Protein AF-A0A8H7KNG5-F1 (afdb_monomer)

Solvent-accessible surface area (backbone atoms only — not comparable to full-atom values): 8230 Å² total; per-residue (Å²): 131,86,75,80,88,63,60,98,85,65,83,85,68,59,72,67,56,39,49,49,54,36,50,53,29,27,40,54,51,18,65,68,43,52,54,32,53,66,98,83,35,47,68,46,82,46,68,43,90,85,79,65,50,76,49,77,46,53,54,34,38,62,57,47,71,71,51,91,76,84,48,66,44,28,53,52,44,41,51,52,12,43,51,34,38,76,76,70,64,55,58,21,38,56,54,31,34,52,54,18,50,54,50,56,55,48,52,56,43,42,73,72,70,47,57,68,70,59,52,53,52,51,51,53,56,50,49,55,53,51,51,55,50,48,63,74,66,60,78,88,85,128

Mean predicted aligned error: 5.21 Å

Structure (mmCIF, N/CA/C/O backbone):
data_AF-A0A8H7KNG5-F1
#
_entry.id   AF-A0A8H7KNG5-F1
#
loop_
_atom_site.group_PDB
_atom_site.id
_atom_site.type_symbol
_atom_site.label_atom_id
_atom_site.label_alt_id
_atom_site.label_comp_id
_atom_site.label_asym_id
_atom_site.label_entity_id
_atom_site.label_seq_id
_atom_site.pdbx_PDB_ins_code
_atom_site.Cartn_x
_atom_site.Cartn_y
_atom_site.Cartn_z
_atom_site.occupancy
_atom_site.B_iso_or_equiv
_atom_site.auth_seq_id
_atom_site.auth_comp_id
_atom_site.auth_asym_id
_atom_site.auth_atom_id
_atom_site.pdbx_PDB_model_num
ATOM 1 N N . MET A 1 1 ? -31.077 -2.441 28.934 1.00 43.12 1 MET A N 1
ATOM 2 C CA . MET A 1 1 ? -29.706 -2.355 29.478 1.00 43.12 1 MET A CA 1
ATOM 3 C C . MET A 1 1 ? -28.814 -3.187 28.579 1.00 43.12 1 MET A C 1
ATOM 5 O O . MET A 1 1 ? -29.030 -4.389 28.505 1.00 43.12 1 MET A O 1
ATOM 9 N N . SER A 1 2 ? -27.896 -2.572 27.835 1.00 51.16 2 SER A N 1
ATOM 10 C CA . SER A 1 2 ? -26.871 -3.325 27.108 1.00 51.16 2 SER A CA 1
ATOM 11 C C . SER A 1 2 ? -25.948 -3.975 28.139 1.00 51.16 2 SER A C 1
ATOM 13 O O . SER A 1 2 ? -25.254 -3.264 28.863 1.00 51.16 2 SER A O 1
ATOM 15 N N . MET A 1 3 ? -25.983 -5.306 28.257 1.00 60.25 3 MET A N 1
ATOM 16 C CA . MET A 1 3 ? -24.936 -6.030 28.981 1.00 60.25 3 MET A CA 1
ATOM 17 C C . MET A 1 3 ? -23.599 -5.697 28.330 1.00 60.25 3 MET A C 1
ATOM 19 O O . MET A 1 3 ? -23.492 -5.710 27.103 1.00 60.25 3 MET A O 1
ATOM 23 N N . ASN A 1 4 ? -22.598 -5.388 29.149 1.00 71.38 4 ASN A N 1
ATOM 24 C CA . ASN A 1 4 ? -21.246 -5.227 28.650 1.00 71.38 4 ASN A CA 1
ATOM 25 C C . ASN A 1 4 ? -20.717 -6.629 28.313 1.00 71.38 4 ASN A C 1
ATOM 27 O O . ASN A 1 4 ? -20.428 -7.414 29.211 1.00 71.38 4 ASN A O 1
ATOM 31 N N . VAL A 1 5 ? -20.721 -6.975 27.022 1.00 86.31 5 VAL A N 1
ATOM 32 C CA . VAL A 1 5 ? -20.289 -8.294 26.521 1.00 86.31 5 VAL A CA 1
ATOM 33 C C . VAL A 1 5 ? -18.760 -8.397 26.500 1.00 86.31 5 VAL A C 1
ATOM 35 O O . VAL A 1 5 ? -18.214 -9.497 26.536 1.00 86.31 5 VAL A O 1
ATOM 38 N N . PHE A 1 6 ? -18.067 -7.259 26.465 1.00 87.75 6 PHE A N 1
ATOM 39 C CA . PHE A 1 6 ? -16.617 -7.193 26.337 1.00 87.75 6 PHE A CA 1
ATOM 40 C C . PHE A 1 6 ? -15.919 -6.885 27.668 1.00 87.75 6 PHE A C 1
ATOM 42 O O . PHE A 1 6 ? -16.524 -6.353 28.600 1.00 87.75 6 PHE A O 1
ATOM 49 N N . GLY A 1 7 ? -14.628 -7.224 27.746 1.00 90.62 7 GLY A N 1
ATOM 50 C CA . GLY A 1 7 ? -13.772 -6.877 28.882 1.00 90.62 7 GLY A CA 1
ATOM 51 C C . GLY A 1 7 ? -13.558 -5.364 29.017 1.00 90.62 7 GLY A C 1
ATOM 52 O O . GLY A 1 7 ? -13.754 -4.616 28.064 1.00 90.62 7 GLY A O 1
ATOM 53 N N . ASN A 1 8 ? -13.124 -4.912 30.197 1.00 83.25 8 ASN A N 1
ATOM 54 C CA . ASN A 1 8 ? -13.069 -3.486 30.559 1.00 83.25 8 ASN A CA 1
ATOM 55 C C . ASN A 1 8 ? -12.162 -2.607 29.672 1.00 83.25 8 ASN A C 1
ATOM 57 O O . ASN A 1 8 ? -12.346 -1.396 29.655 1.00 83.25 8 ASN A O 1
ATOM 61 N N . GLU A 1 9 ? -11.214 -3.193 28.937 1.00 88.94 9 GLU A N 1
ATOM 62 C CA . GLU A 1 9 ? -10.285 -2.479 28.040 1.00 88.94 9 GLU A CA 1
ATOM 63 C C . GLU A 1 9 ? -10.539 -2.776 26.553 1.00 88.94 9 GLU A C 1
ATOM 65 O O . GLU A 1 9 ? -9.762 -2.381 25.685 1.00 88.94 9 GLU A O 1
ATOM 70 N N . ALA A 1 10 ? -11.613 -3.499 26.234 1.00 88.31 10 ALA A N 1
ATOM 71 C CA . ALA A 1 10 ? -11.930 -3.839 24.858 1.00 88.31 10 ALA A CA 1
ATOM 72 C C . ALA A 1 10 ? -12.508 -2.633 24.112 1.00 88.31 10 ALA A C 1
ATOM 74 O O . ALA A 1 10 ? -13.471 -2.003 24.552 1.00 88.31 10 ALA A O 1
ATOM 75 N N . THR A 1 11 ? -11.948 -2.358 22.938 1.00 86.75 11 THR A N 1
ATOM 76 C CA . THR A 1 11 ? -12.472 -1.375 21.994 1.00 86.75 11 THR A CA 1
ATOM 77 C C . THR A 1 11 ? -13.220 -2.085 20.870 1.00 86.75 11 THR A C 1
ATOM 79 O O . THR A 1 11 ? -12.765 -3.094 20.332 1.00 86.75 11 THR A O 1
ATOM 82 N N . GLU A 1 12 ? -14.398 -1.571 20.517 1.00 88.50 12 GLU A N 1
ATOM 83 C CA . GLU A 1 12 ? -15.222 -2.115 19.439 1.00 88.50 12 GLU A CA 1
ATOM 84 C C . GLU A 1 12 ? -15.591 -1.004 18.453 1.00 88.50 12 GLU A C 1
ATOM 86 O O . GLU A 1 12 ? -16.307 -0.060 18.787 1.00 88.50 12 GLU A O 1
ATOM 91 N N . GLU A 1 13 ? -15.140 -1.146 17.209 1.00 88.94 13 GLU A N 1
ATOM 92 C CA . GLU A 1 13 ? -15.566 -0.307 16.093 1.00 88.94 13 GLU A CA 1
ATOM 93 C C . GLU A 1 13 ? -16.508 -1.115 15.193 1.00 88.94 13 GLU A C 1
ATOM 95 O O . GLU A 1 13 ? -16.177 -2.215 14.753 1.00 88.94 13 GLU A O 1
ATOM 100 N N . LYS A 1 14 ? -17.702 -0.582 14.899 1.00 88.38 14 LYS A N 1
ATOM 101 C CA . LYS A 1 14 ? -18.702 -1.255 14.052 1.00 88.38 14 LYS A CA 1
ATOM 102 C C . LYS A 1 14 ? -18.891 -0.561 12.720 1.00 88.38 14 LYS A C 1
ATOM 104 O O . LYS A 1 14 ? -18.913 0.664 12.649 1.00 88.38 14 LYS A O 1
ATOM 109 N N . ALA A 1 15 ? -19.139 -1.377 11.696 1.00 87.75 15 ALA A N 1
ATOM 110 C CA . ALA A 1 15 ? -19.640 -0.980 10.384 1.00 87.75 15 ALA A CA 1
ATOM 111 C C . ALA A 1 15 ? -18.937 0.261 9.809 1.00 87.75 15 ALA A C 1
ATOM 113 O O . ALA A 1 15 ? -17.843 0.147 9.269 1.00 87.75 15 ALA A O 1
ATOM 114 N N . GLU A 1 16 ? -19.575 1.428 9.881 1.00 86.12 16 GLU A N 1
ATOM 115 C CA . GLU A 1 16 ? -19.052 2.676 9.327 1.00 86.12 16 GLU A CA 1
ATOM 116 C C . GLU A 1 16 ? -17.764 3.133 10.009 1.00 86.12 16 GLU A C 1
ATOM 118 O O . GLU A 1 16 ? -16.797 3.421 9.310 1.00 86.12 16 GLU A O 1
ATOM 123 N N . ASN A 1 17 ? -17.705 3.085 11.341 1.00 87.44 17 ASN A N 1
ATOM 124 C CA . ASN A 1 17 ? -16.518 3.493 12.093 1.00 87.44 17 ASN A CA 1
ATOM 125 C C . ASN A 1 17 ? -15.329 2.571 11.799 1.00 87.44 17 ASN A C 1
ATOM 127 O O . ASN A 1 17 ? -14.234 3.053 11.533 1.00 87.44 17 ASN A O 1
ATOM 131 N N . ALA A 1 18 ? -15.564 1.254 11.742 1.00 89.94 18 ALA A N 1
ATOM 132 C CA . ALA A 1 18 ? -14.522 0.281 11.404 1.00 89.94 18 ALA A CA 1
ATOM 133 C C . ALA A 1 18 ? -13.985 0.477 9.976 1.00 89.94 18 ALA A C 1
ATOM 135 O O . ALA A 1 18 ? -12.781 0.369 9.725 1.00 89.94 18 ALA A O 1
ATOM 136 N N . ARG A 1 19 ? -14.875 0.790 9.023 1.00 88.62 19 ARG A N 1
ATOM 137 C CA . ARG A 1 19 ? -14.478 1.097 7.642 1.00 88.62 19 ARG A CA 1
ATOM 138 C C . ARG A 1 19 ? -13.667 2.382 7.575 1.00 88.62 19 ARG A C 1
ATOM 140 O O . ARG A 1 19 ? -12.614 2.383 6.951 1.00 88.62 19 ARG A O 1
ATOM 147 N N . LEU A 1 20 ? -14.131 3.441 8.232 1.00 88.94 20 LEU A N 1
ATOM 148 C CA . LEU A 1 20 ? -13.446 4.729 8.251 1.00 88.94 20 LEU A CA 1
ATOM 149 C C . LEU A 1 20 ? -12.051 4.603 8.871 1.00 88.94 20 LEU A C 1
ATOM 151 O O . LEU A 1 20 ? -11.077 5.039 8.267 1.00 88.94 20 LEU A O 1
ATOM 155 N N . SER A 1 21 ? -11.937 3.922 10.011 1.00 90.81 21 SER A N 1
ATOM 156 C CA . SER A 1 21 ? -10.655 3.611 10.652 1.00 90.81 21 SER A CA 1
ATOM 157 C C . SER A 1 21 ? -9.713 2.856 9.707 1.00 90.81 21 SER A C 1
ATOM 159 O O . SER A 1 21 ? -8.533 3.195 9.591 1.00 90.81 21 SER A O 1
ATOM 161 N N . SER A 1 22 ? -10.242 1.890 8.949 1.00 91.25 22 SER A N 1
ATOM 162 C CA . SER A 1 22 ? -9.458 1.129 7.970 1.00 91.25 22 SER A CA 1
ATOM 163 C C . SER A 1 22 ? -8.965 1.990 6.800 1.00 91.25 22 SER A C 1
ATOM 165 O O . SER A 1 22 ? -7.790 1.911 6.438 1.00 91.25 22 SER A O 1
ATOM 167 N N . PHE A 1 23 ? -9.831 2.834 6.227 1.00 92.69 23 PHE A N 1
ATOM 168 C CA . PHE A 1 23 ? -9.451 3.751 5.149 1.00 92.69 23 PHE A CA 1
ATOM 169 C C . PHE A 1 23 ? -8.411 4.758 5.622 1.00 92.69 23 PHE A C 1
ATOM 171 O O . PHE A 1 23 ? -7.341 4.851 5.028 1.00 92.69 23 PHE A O 1
ATOM 178 N N . VAL A 1 24 ? -8.671 5.453 6.730 1.00 92.94 24 VAL A N 1
ATOM 179 C CA . VAL A 1 24 ? -7.767 6.478 7.268 1.00 92.94 24 VAL A CA 1
ATOM 180 C C . VAL A 1 24 ? -6.371 5.908 7.513 1.00 92.94 24 VAL A C 1
ATOM 182 O O . VAL A 1 24 ? -5.388 6.519 7.098 1.00 92.94 24 VAL A O 1
ATOM 185 N N . GLY A 1 25 ? -6.270 4.725 8.125 1.00 92.00 25 GLY A N 1
ATOM 186 C CA . GLY A 1 25 ? -4.980 4.086 8.383 1.00 92.00 25 GLY A CA 1
ATOM 187 C C . GLY A 1 25 ? -4.196 3.764 7.112 1.00 92.00 25 GLY A C 1
ATOM 188 O O . GLY A 1 25 ? -3.015 4.097 7.011 1.00 92.00 25 GLY A O 1
ATOM 189 N N . ALA A 1 26 ? -4.849 3.141 6.130 1.00 92.00 26 ALA A N 1
ATOM 190 C CA . ALA A 1 26 ? -4.200 2.771 4.876 1.00 92.00 26 ALA A CA 1
ATOM 191 C C . ALA A 1 26 ? -3.812 3.998 4.030 1.00 92.00 26 ALA A C 1
ATOM 193 O O . ALA A 1 26 ? -2.706 4.055 3.489 1.00 92.00 26 ALA A O 1
ATOM 194 N N . LEU A 1 27 ? -4.694 4.998 3.952 1.00 94.25 27 LEU A N 1
ATOM 195 C CA . LEU A 1 27 ? -4.461 6.227 3.193 1.00 94.25 27 LEU A CA 1
ATOM 196 C C . LEU A 1 27 ? -3.342 7.068 3.799 1.00 94.25 27 LEU A C 1
ATOM 198 O O . LEU A 1 27 ? -2.476 7.531 3.062 1.00 94.25 27 LEU A O 1
ATOM 202 N N . ALA A 1 28 ? -3.307 7.210 5.128 1.00 93.44 28 ALA A N 1
ATOM 203 C CA . ALA A 1 28 ? -2.239 7.935 5.812 1.00 93.44 28 ALA A CA 1
ATOM 204 C C . ALA A 1 28 ? -0.859 7.336 5.501 1.00 93.44 28 ALA A C 1
ATOM 206 O O . ALA A 1 28 ? 0.108 8.067 5.285 1.00 93.44 28 ALA A O 1
ATOM 207 N N . LEU A 1 29 ? -0.777 6.006 5.426 1.00 92.25 29 LEU A N 1
ATOM 208 C CA . LEU A 1 29 ? 0.461 5.308 5.106 1.00 92.25 29 LEU A CA 1
ATOM 209 C C . LEU A 1 29 ? 0.876 5.496 3.642 1.00 92.25 29 LEU A C 1
ATOM 211 O O . LEU A 1 29 ? 2.041 5.774 3.365 1.00 92.25 29 LEU A O 1
ATOM 215 N N . GLY A 1 30 ? -0.074 5.393 2.709 1.00 93.31 30 GLY A N 1
ATOM 216 C CA . GLY A 1 30 ? 0.175 5.693 1.298 1.00 93.31 30 GLY A CA 1
ATOM 217 C C . GLY A 1 30 ? 0.638 7.137 1.096 1.00 93.31 30 GLY A C 1
ATOM 218 O O . GLY A 1 30 ? 1.612 7.388 0.384 1.00 93.31 30 GLY A O 1
ATOM 219 N N . ASP A 1 31 ? 0.001 8.085 1.786 1.00 94.12 31 ASP A N 1
ATOM 220 C CA . ASP A 1 31 ? 0.344 9.503 1.700 1.00 94.12 31 ASP A CA 1
ATOM 221 C C . ASP A 1 31 ? 1.710 9.839 2.309 1.00 94.12 31 ASP A C 1
ATOM 223 O O . ASP A 1 31 ? 2.400 10.740 1.826 1.00 94.12 31 ASP A O 1
ATOM 227 N N . LEU A 1 32 ? 2.150 9.074 3.306 1.00 93.38 32 LEU A N 1
ATOM 228 C CA . LE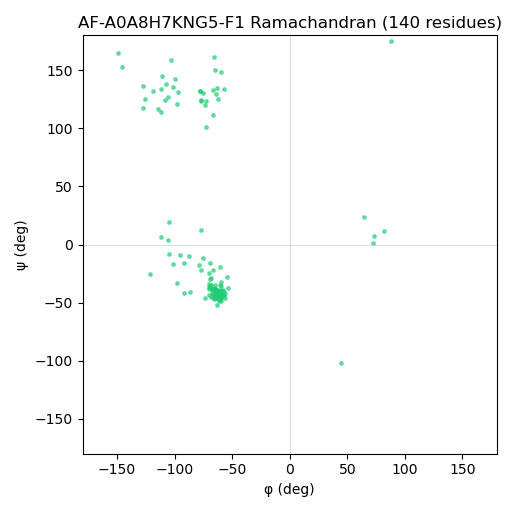U A 1 32 ? 3.485 9.193 3.879 1.00 93.38 32 LEU A CA 1
ATOM 229 C C . LEU A 1 32 ? 4.588 8.827 2.870 1.00 93.38 32 LEU A C 1
ATOM 231 O O . LEU A 1 32 ? 5.595 9.542 2.769 1.00 93.38 32 LEU A O 1
ATOM 235 N N . VAL A 1 33 ? 4.413 7.719 2.141 1.00 94.19 33 VAL A N 1
ATOM 236 C CA . VAL A 1 33 ? 5.451 7.163 1.255 1.00 94.19 33 VAL A CA 1
ATOM 237 C C . VAL A 1 33 ? 5.361 7.665 -0.184 1.00 94.19 33 VAL A C 1
ATOM 239 O O . VAL A 1 33 ? 6.345 7.590 -0.903 1.00 94.19 33 VAL A O 1
ATOM 242 N N . LYS A 1 34 ? 4.253 8.271 -0.628 1.00 94.62 34 LYS A N 1
ATOM 243 C CA . LYS A 1 34 ? 4.111 8.725 -2.030 1.00 94.62 34 LYS A CA 1
ATOM 244 C C . LYS A 1 34 ? 5.226 9.649 -2.526 1.00 94.62 34 LYS A C 1
ATOM 246 O O . LYS A 1 34 ? 5.502 9.678 -3.719 1.00 94.62 34 LYS A O 1
ATOM 251 N N . SER A 1 35 ? 5.869 10.415 -1.640 1.00 94.94 35 SER A N 1
ATOM 252 C CA . SER A 1 35 ? 6.949 11.320 -2.045 1.00 94.94 35 SER A CA 1
ATOM 253 C C . SER A 1 35 ? 8.268 10.608 -2.349 1.00 94.94 35 SER A C 1
ATOM 255 O O . SER A 1 35 ? 9.179 11.266 -2.839 1.00 94.94 35 SER A O 1
ATOM 257 N N . THR A 1 36 ? 8.408 9.323 -2.014 1.00 93.56 36 THR A N 1
ATOM 258 C CA . THR A 1 36 ? 9.599 8.511 -2.324 1.00 93.56 36 THR A CA 1
ATOM 259 C C . THR A 1 36 ? 9.503 7.865 -3.709 1.00 93.56 36 THR A C 1
ATOM 261 O O . THR A 1 36 ? 10.481 7.326 -4.226 1.00 93.56 36 THR A O 1
ATOM 264 N N . LEU A 1 37 ? 8.325 7.937 -4.338 1.00 94.06 37 LEU A N 1
ATOM 265 C CA . LEU A 1 37 ? 8.034 7.281 -5.603 1.00 94.06 37 LEU A CA 1
ATOM 266 C C . LEU A 1 37 ? 8.636 8.034 -6.801 1.00 94.06 37 LEU A C 1
ATOM 268 O O . LEU A 1 37 ? 8.424 9.235 -6.982 1.00 94.06 37 LEU A O 1
ATOM 272 N N . GLY A 1 38 ? 9.304 7.286 -7.681 1.00 93.06 38 GLY A N 1
ATOM 273 C CA . GLY A 1 38 ? 9.799 7.760 -8.973 1.00 93.06 38 GLY A CA 1
ATOM 274 C C . GLY A 1 38 ? 11.206 8.379 -8.943 1.00 93.06 38 GLY A C 1
ATOM 275 O O . GLY A 1 38 ? 11.800 8.562 -7.884 1.00 93.06 38 GLY A O 1
ATOM 276 N N . PRO A 1 39 ? 11.756 8.749 -10.116 1.00 91.81 39 PRO A N 1
ATOM 277 C CA . PRO A 1 39 ? 13.143 9.216 -10.249 1.00 91.81 39 PRO A CA 1
ATOM 278 C C . PRO A 1 39 ? 13.400 10.593 -9.618 1.00 91.81 39 PRO A C 1
ATOM 280 O O . PRO A 1 39 ? 14.547 10.977 -9.413 1.00 91.81 39 PRO A O 1
ATOM 283 N N . LYS A 1 40 ? 12.335 11.349 -9.325 1.00 93.19 40 LYS A N 1
ATOM 284 C CA . LYS A 1 40 ? 12.379 12.611 -8.568 1.00 93.19 40 LYS A CA 1
ATOM 285 C C . LYS A 1 40 ? 11.867 12.439 -7.132 1.00 93.19 40 LYS A C 1
ATOM 287 O O . LYS A 1 40 ? 11.463 13.421 -6.511 1.00 93.19 40 LYS A O 1
ATOM 292 N N . GLY A 1 41 ? 11.833 11.201 -6.640 1.00 92.38 41 GLY A N 1
ATOM 293 C CA . GLY A 1 41 ? 11.482 10.885 -5.264 1.00 92.38 41 GLY A CA 1
ATOM 294 C C . GLY A 1 41 ? 12.441 11.555 -4.280 1.00 92.38 41 GLY A C 1
ATOM 295 O O . GLY A 1 41 ? 13.612 11.793 -4.577 1.00 92.38 41 GLY A O 1
ATOM 296 N N . MET A 1 42 ? 11.921 11.898 -3.108 1.00 94.06 42 MET A N 1
ATOM 297 C CA . MET A 1 42 ? 12.676 12.512 -2.023 1.00 94.06 42 MET A CA 1
ATOM 298 C C . MET A 1 42 ? 12.890 11.511 -0.897 1.00 94.06 42 MET A C 1
ATOM 300 O O . MET A 1 42 ? 11.950 10.838 -0.475 1.00 94.06 42 MET A O 1
ATOM 304 N N . ASN A 1 43 ? 14.099 11.515 -0.338 1.00 94.44 43 ASN A N 1
ATOM 305 C CA . ASN A 1 43 ? 14.419 10.728 0.846 1.00 94.44 43 ASN A CA 1
ATOM 306 C C . ASN A 1 43 ? 13.627 11.199 2.074 1.00 94.44 43 ASN A C 1
ATOM 308 O O . ASN A 1 43 ? 13.330 12.388 2.238 1.00 94.44 43 ASN A O 1
ATOM 312 N N . LYS A 1 44 ? 13.353 10.265 2.981 1.00 94.88 44 LYS A N 1
ATOM 313 C CA . LYS A 1 44 ? 12.852 10.543 4.327 1.00 94.88 44 LYS A CA 1
ATOM 314 C C . LYS A 1 44 ? 13.991 10.471 5.330 1.00 94.88 44 LYS A C 1
ATOM 316 O O . LYS A 1 44 ? 14.868 9.622 5.214 1.00 94.88 44 LYS A O 1
ATOM 321 N N . ILE A 1 45 ? 13.943 11.360 6.318 1.00 95.12 45 ILE A N 1
ATOM 322 C CA . ILE A 1 45 ? 14.820 11.328 7.488 1.00 95.12 45 ILE A CA 1
ATOM 323 C C . ILE A 1 45 ? 14.035 10.660 8.614 1.00 95.12 45 ILE A C 1
ATOM 325 O O . ILE A 1 45 ? 12.965 11.135 8.993 1.00 95.12 45 ILE A O 1
ATOM 329 N N . LEU A 1 46 ? 14.563 9.557 9.123 1.00 93.69 46 LEU A N 1
ATOM 330 C CA . LEU A 1 46 ? 14.013 8.771 10.217 1.00 93.69 46 LEU A CA 1
ATOM 331 C C . LEU A 1 46 ? 14.949 8.919 11.412 1.00 93.69 46 LEU A C 1
ATOM 333 O O . LEU A 1 46 ? 16.162 8.797 11.256 1.00 93.69 46 LEU A O 1
ATOM 337 N N . GLN A 1 47 ? 14.395 9.171 12.594 1.00 94.00 47 GLN A N 1
ATOM 338 C CA . GLN A 1 47 ? 15.171 9.236 13.827 1.00 94.00 47 GLN A CA 1
ATOM 339 C C . GLN A 1 47 ? 14.588 8.279 14.860 1.00 94.00 47 GLN A C 1
ATOM 341 O O . GLN A 1 47 ? 13.407 8.357 15.198 1.00 94.00 47 GLN A O 1
ATOM 346 N N . SER A 1 48 ? 15.429 7.389 15.378 1.00 91.50 48 SER A N 1
ATOM 347 C CA . SER A 1 48 ? 15.048 6.497 16.468 1.00 91.50 48 SER A CA 1
ATOM 348 C C . SER A 1 48 ? 14.950 7.275 17.779 1.00 91.50 48 SER A C 1
ATOM 350 O O . SER A 1 48 ? 15.926 7.879 18.224 1.00 91.50 48 SER A O 1
ATOM 352 N N . GLY A 1 49 ? 13.787 7.226 18.433 1.00 88.75 49 GLY A N 1
ATOM 353 C CA . GLY A 1 49 ? 13.578 7.882 19.727 1.00 88.75 49 GLY A CA 1
ATOM 354 C C . GLY A 1 49 ? 14.389 7.273 20.877 1.00 88.75 49 GLY A C 1
ATOM 355 O O . GLY A 1 49 ? 14.622 7.948 21.874 1.00 88.75 49 GLY A O 1
ATOM 356 N N . SER A 1 50 ? 14.831 6.016 20.753 1.00 89.69 50 SER A N 1
ATOM 357 C CA . SER A 1 50 ? 15.580 5.310 21.802 1.00 89.69 50 SER A CA 1
ATOM 358 C C . SER A 1 50 ? 17.095 5.452 21.663 1.00 89.69 50 SER A C 1
ATOM 360 O O . SER A 1 50 ? 17.783 5.641 22.662 1.00 89.69 50 SER A O 1
ATOM 362 N N . THR A 1 51 ? 17.624 5.360 20.440 1.00 89.88 51 THR A N 1
ATOM 363 C CA . THR A 1 51 ? 19.074 5.397 20.174 1.00 89.88 51 THR A CA 1
ATOM 364 C C . THR A 1 51 ? 19.557 6.756 19.674 1.00 89.88 51 THR A C 1
ATOM 366 O O . THR A 1 51 ? 20.756 7.017 19.690 1.00 89.88 51 THR A O 1
ATOM 369 N N . GLY A 1 52 ? 18.649 7.622 19.214 1.00 90.12 52 GLY A N 1
ATOM 370 C CA . GLY A 1 52 ? 18.985 8.891 18.567 1.00 90.12 52 GLY A CA 1
ATOM 371 C C . GLY A 1 52 ? 19.565 8.738 17.157 1.00 90.12 52 GLY A C 1
ATOM 372 O O . GLY A 1 52 ? 19.900 9.745 16.536 1.00 90.12 52 GLY A O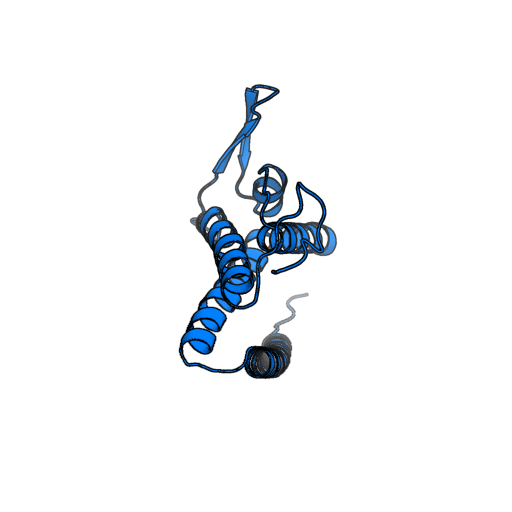 1
ATOM 373 N N . GLU A 1 53 ? 19.675 7.506 16.649 1.00 91.88 53 GLU A N 1
ATOM 374 C CA . GLU A 1 53 ? 20.217 7.202 15.326 1.00 91.88 53 GLU A CA 1
ATOM 375 C C . GLU A 1 53 ? 19.358 7.826 14.224 1.00 91.88 53 GLU A C 1
ATOM 377 O O . GLU A 1 53 ? 18.128 7.740 14.261 1.00 91.88 53 GLU A O 1
ATOM 382 N N . ILE A 1 54 ? 20.026 8.445 13.249 1.00 93.19 54 ILE A N 1
ATOM 383 C CA . ILE A 1 54 ? 19.398 9.083 12.096 1.00 93.19 54 ILE A CA 1
ATOM 384 C C . ILE A 1 54 ? 19.670 8.228 10.863 1.00 93.19 54 ILE A C 1
ATOM 386 O O . ILE A 1 54 ? 20.822 7.983 10.512 1.00 93.19 54 ILE A O 1
ATOM 390 N N . ASN A 1 55 ? 18.604 7.828 10.179 1.00 92.38 55 ASN A N 1
ATOM 391 C CA . ASN A 1 55 ? 18.656 7.101 8.920 1.00 92.38 55 ASN A CA 1
ATOM 392 C C . ASN A 1 55 ? 17.967 7.928 7.828 1.00 92.38 55 ASN A C 1
ATOM 394 O O . ASN A 1 55 ? 16.868 8.445 8.030 1.00 92.38 55 ASN A O 1
ATOM 398 N N . VAL A 1 56 ? 18.619 8.073 6.677 1.00 94.69 56 VAL A N 1
ATOM 399 C CA . VAL A 1 56 ? 18.062 8.765 5.513 1.00 94.69 56 VAL A CA 1
ATOM 400 C C . VAL A 1 56 ? 17.869 7.745 4.402 1.00 94.69 56 VAL A C 1
ATOM 402 O O . VAL A 1 56 ? 18.845 7.169 3.928 1.00 94.69 56 VAL A O 1
ATOM 405 N N . THR A 1 57 ? 16.624 7.522 3.984 1.00 93.44 57 THR A N 1
ATOM 406 C CA . THR A 1 57 ? 16.296 6.457 3.026 1.00 93.44 57 THR A CA 1
ATOM 407 C C . THR A 1 57 ? 15.149 6.841 2.092 1.00 93.44 57 THR A C 1
ATOM 409 O O . THR A 1 57 ? 14.279 7.642 2.444 1.00 93.44 57 THR A O 1
ATOM 412 N N . ASN A 1 58 ? 15.154 6.254 0.896 1.00 90.69 58 ASN A N 1
ATOM 413 C CA . ASN A 1 58 ? 14.046 6.295 -0.059 1.00 90.69 58 ASN A CA 1
ATOM 414 C C . ASN A 1 58 ? 13.263 4.973 -0.119 1.00 90.69 58 ASN A C 1
ATOM 416 O O . ASN A 1 58 ? 12.238 4.903 -0.793 1.00 90.69 58 ASN A O 1
ATOM 420 N N . ASP A 1 59 ? 13.750 3.920 0.539 1.00 89.94 59 ASP A N 1
ATOM 421 C CA . ASP A 1 59 ? 13.104 2.613 0.492 1.00 89.94 59 ASP A CA 1
ATOM 422 C C . ASP A 1 59 ? 11.820 2.615 1.331 1.00 89.94 59 ASP A C 1
ATOM 424 O O . ASP A 1 59 ? 11.838 2.846 2.547 1.00 89.94 59 ASP A O 1
ATOM 428 N N . GLY A 1 60 ? 10.699 2.339 0.662 1.00 89.44 60 GLY A N 1
ATOM 429 C CA . GLY A 1 60 ? 9.382 2.273 1.277 1.00 89.44 60 GLY A CA 1
ATOM 430 C C . GLY A 1 60 ? 9.329 1.237 2.395 1.00 89.44 60 GLY A C 1
ATOM 431 O O . GLY A 1 60 ? 8.823 1.547 3.472 1.00 89.44 60 GLY A O 1
ATOM 432 N N . ALA A 1 61 ? 9.909 0.050 2.205 1.00 90.38 61 ALA A N 1
ATOM 433 C CA . ALA A 1 61 ? 9.857 -1.004 3.215 1.00 90.38 61 ALA A CA 1
ATOM 434 C C . ALA A 1 61 ? 10.595 -0.588 4.496 1.00 90.38 61 ALA A C 1
ATOM 436 O O . ALA A 1 61 ? 10.058 -0.747 5.594 1.00 90.38 61 ALA A O 1
ATOM 437 N N . THR A 1 62 ? 11.781 0.009 4.375 1.00 91.25 62 THR A N 1
ATOM 438 C CA . THR A 1 62 ? 12.554 0.535 5.510 1.00 91.25 62 THR A CA 1
ATOM 439 C C . THR A 1 62 ? 11.793 1.631 6.256 1.00 91.25 62 THR A C 1
ATOM 441 O O . THR A 1 62 ? 11.708 1.587 7.485 1.00 91.25 62 THR A O 1
ATOM 444 N N . ILE A 1 63 ? 11.186 2.583 5.538 1.00 92.94 63 ILE A N 1
ATOM 445 C CA . ILE A 1 63 ? 10.386 3.661 6.147 1.00 92.94 63 ILE A CA 1
ATOM 446 C C . ILE A 1 63 ? 9.211 3.080 6.931 1.00 92.94 63 ILE A C 1
ATOM 448 O O . ILE A 1 63 ? 8.972 3.458 8.076 1.00 92.94 63 ILE A O 1
ATOM 452 N N . LEU A 1 64 ? 8.492 2.138 6.328 1.00 90.75 64 LEU A N 1
ATOM 453 C CA . LEU A 1 64 ? 7.292 1.542 6.903 1.00 90.75 64 LEU A CA 1
ATOM 454 C C . LEU A 1 64 ? 7.595 0.636 8.104 1.00 90.75 64 LEU A C 1
ATOM 456 O O . LEU A 1 64 ? 6.814 0.613 9.053 1.00 90.75 64 LEU A O 1
ATOM 460 N N . LYS A 1 65 ? 8.737 -0.063 8.099 1.00 88.94 65 LYS A N 1
ATOM 461 C CA . LYS A 1 65 ? 9.221 -0.881 9.227 1.00 88.94 65 LYS A CA 1
ATOM 462 C C . LYS A 1 65 ? 9.662 -0.024 10.422 1.00 88.94 65 LYS A C 1
ATOM 464 O O . LYS A 1 65 ? 9.572 -0.479 11.559 1.00 88.94 65 LYS A O 1
ATOM 469 N N . ALA A 1 66 ? 10.141 1.196 10.179 1.00 88.69 66 ALA A N 1
ATOM 470 C CA . ALA A 1 66 ? 10.668 2.075 11.224 1.00 88.69 66 ALA A CA 1
ATOM 471 C C . ALA A 1 66 ? 9.583 2.797 12.043 1.00 88.69 66 ALA A C 1
ATOM 473 O O . ALA A 1 66 ? 9.871 3.316 13.122 1.00 88.69 66 ALA A O 1
ATOM 474 N N . ILE A 1 67 ? 8.346 2.862 11.545 1.00 87.56 67 ILE A N 1
ATOM 475 C CA . ILE A 1 67 ? 7.275 3.655 12.154 1.00 87.56 67 ILE A CA 1
ATOM 476 C C . ILE A 1 67 ? 6.398 2.767 13.033 1.00 87.56 67 ILE A C 1
ATOM 478 O O . ILE A 1 67 ? 5.921 1.716 12.612 1.00 87.56 67 ILE A O 1
ATOM 482 N N . GLN A 1 68 ? 6.144 3.217 14.262 1.00 87.06 68 GLN A N 1
ATOM 483 C CA . GLN A 1 68 ? 5.169 2.579 15.142 1.00 87.06 68 GLN A CA 1
ATOM 484 C C . GLN A 1 68 ? 3.755 2.970 14.716 1.00 87.06 68 GLN A C 1
ATOM 486 O O . GLN A 1 68 ? 3.416 4.148 14.628 1.00 87.06 68 GLN A O 1
ATOM 491 N N . LEU A 1 69 ? 2.939 1.958 14.433 1.00 89.25 69 LEU A N 1
ATOM 492 C CA . LEU A 1 69 ? 1.569 2.104 13.960 1.00 89.25 69 LEU A CA 1
ATOM 493 C C . LEU A 1 69 ? 0.651 1.285 14.863 1.00 89.25 69 LEU A C 1
ATOM 495 O O . LEU A 1 69 ? 0.946 0.124 15.142 1.00 89.25 69 LEU A O 1
ATOM 499 N N . ASP A 1 70 ? -0.495 1.846 15.241 1.00 89.75 70 ASP A N 1
ATOM 500 C CA . ASP A 1 70 ? -1.526 1.118 15.993 1.00 89.75 70 ASP A CA 1
ATOM 501 C C . ASP A 1 70 ? -2.635 0.585 15.085 1.00 89.75 70 ASP A C 1
ATOM 503 O O . ASP A 1 70 ? -3.148 -0.515 15.299 1.00 89.75 70 ASP A O 1
ATOM 507 N N . ASN A 1 71 ? -2.947 1.324 14.019 1.00 91.56 71 ASN A N 1
ATOM 508 C CA . ASN A 1 71 ? -4.018 0.995 13.090 1.00 91.56 71 ASN A CA 1
ATOM 509 C C . ASN A 1 71 ? -3.767 -0.344 12.369 1.00 91.56 71 ASN A C 1
ATOM 511 O O . ASN A 1 71 ? -2.743 -0.539 11.707 1.00 91.56 71 ASN A O 1
ATOM 515 N N . ALA A 1 72 ? -4.733 -1.261 12.467 1.00 90.62 72 ALA A N 1
ATOM 516 C CA . ALA A 1 72 ? -4.620 -2.603 11.903 1.00 90.62 72 ALA A CA 1
ATOM 517 C C . ALA A 1 72 ? -4.530 -2.608 10.367 1.00 90.62 72 ALA A C 1
ATOM 519 O O . ALA A 1 72 ? -3.735 -3.363 9.809 1.00 90.62 72 ALA A O 1
ATOM 520 N N . ALA A 1 73 ? -5.285 -1.747 9.678 1.00 90.38 73 ALA A N 1
ATOM 521 C CA . ALA A 1 73 ? -5.230 -1.650 8.220 1.00 90.38 73 ALA A CA 1
ATOM 522 C C . ALA A 1 73 ? -3.872 -1.119 7.741 1.00 90.38 73 ALA A C 1
ATOM 524 O O . ALA A 1 73 ? -3.311 -1.647 6.783 1.00 90.38 73 ALA A O 1
ATOM 525 N N . ALA A 1 74 ? -3.287 -0.152 8.455 1.00 91.81 74 ALA A N 1
ATOM 526 C CA . ALA A 1 74 ? -1.936 0.323 8.162 1.00 91.81 74 ALA A CA 1
ATOM 527 C C . ALA A 1 74 ? -0.895 -0.805 8.300 1.00 91.81 74 ALA A C 1
ATOM 529 O O . ALA A 1 74 ? -0.066 -0.985 7.410 1.00 91.81 74 ALA A O 1
ATOM 530 N N . LYS A 1 75 ? -0.979 -1.631 9.355 1.00 93.19 75 LYS A N 1
ATOM 531 C CA . LYS A 1 75 ? -0.090 -2.798 9.538 1.00 93.19 75 LYS A CA 1
ATOM 532 C C . LYS A 1 75 ? -0.187 -3.803 8.389 1.00 93.19 75 LYS A C 1
ATOM 534 O O . LYS A 1 75 ? 0.827 -4.381 8.005 1.00 93.19 75 LYS A O 1
ATOM 539 N N . ILE A 1 76 ? -1.378 -3.994 7.815 1.00 92.62 76 ILE A N 1
ATOM 540 C CA . ILE A 1 76 ? -1.552 -4.845 6.629 1.00 92.62 76 ILE A CA 1
ATOM 541 C C . ILE A 1 76 ? -0.737 -4.289 5.455 1.00 92.62 76 ILE A C 1
ATOM 543 O O . ILE A 1 76 ? -0.007 -5.047 4.821 1.00 92.62 76 ILE A O 1
ATOM 547 N N . LEU A 1 77 ? -0.788 -2.979 5.196 1.00 91.56 77 LEU A N 1
ATOM 548 C CA . LEU A 1 77 ? -0.000 -2.365 4.120 1.00 91.56 77 LEU A CA 1
ATOM 549 C C . LEU A 1 77 ? 1.514 -2.448 4.377 1.00 91.56 77 LEU A C 1
ATOM 551 O O . LEU A 1 77 ? 2.263 -2.694 3.433 1.00 91.56 77 LEU A O 1
ATOM 555 N N . VAL A 1 78 ? 1.969 -2.304 5.629 1.00 93.38 78 VAL A N 1
ATOM 556 C CA . VAL A 1 78 ? 3.387 -2.522 5.987 1.00 93.38 78 VAL A CA 1
ATOM 557 C C . VAL A 1 78 ? 3.823 -3.946 5.643 1.00 93.38 78 VAL A C 1
ATOM 559 O O . VAL A 1 78 ? 4.877 -4.143 5.039 1.00 93.38 78 VAL A O 1
ATOM 562 N N . ASN A 1 79 ? 2.998 -4.940 5.977 1.00 92.31 79 ASN A N 1
ATOM 563 C CA . ASN A 1 79 ? 3.292 -6.336 5.664 1.00 92.31 79 ASN A CA 1
ATOM 564 C C . ASN A 1 79 ? 3.325 -6.593 4.153 1.00 92.31 79 ASN A C 1
ATOM 566 O O . ASN A 1 79 ? 4.201 -7.318 3.696 1.00 92.31 79 ASN A O 1
ATOM 570 N N . ILE A 1 80 ? 2.432 -5.972 3.375 1.00 92.31 80 ILE A N 1
ATOM 571 C CA . ILE A 1 80 ? 2.459 -6.057 1.906 1.00 92.31 80 ILE A CA 1
ATOM 572 C C . ILE A 1 80 ? 3.777 -5.494 1.356 1.00 92.31 80 ILE A C 1
ATOM 574 O O . ILE A 1 80 ? 4.408 -6.137 0.522 1.00 92.31 80 ILE A O 1
ATOM 578 N N . SER A 1 81 ? 4.226 -4.336 1.855 1.00 93.50 81 SER A N 1
ATOM 579 C CA . SER A 1 81 ? 5.514 -3.748 1.457 1.00 93.50 81 SER A CA 1
ATOM 580 C C . SER A 1 81 ? 6.685 -4.679 1.758 1.00 93.50 81 SER A C 1
ATOM 582 O O . SER A 1 81 ? 7.563 -4.861 0.922 1.00 93.50 81 SER A O 1
ATOM 584 N N . LYS A 1 82 ? 6.675 -5.302 2.943 1.00 92.50 82 LYS A N 1
ATOM 585 C CA . LYS A 1 82 ? 7.705 -6.259 3.346 1.00 92.50 82 LYS A CA 1
ATOM 586 C C . LYS A 1 82 ? 7.710 -7.501 2.452 1.00 92.50 82 LYS A C 1
ATOM 588 O O . LYS A 1 82 ? 8.778 -7.930 2.056 1.00 92.50 82 LYS A O 1
ATOM 593 N N . VAL A 1 83 ? 6.549 -8.066 2.128 1.00 94.19 83 VAL A N 1
ATOM 594 C CA . VAL A 1 83 ? 6.478 -9.231 1.228 1.00 94.19 83 VAL A CA 1
ATOM 595 C C . VAL A 1 83 ? 7.025 -8.878 -0.155 1.00 94.19 83 VAL A C 1
ATOM 597 O O . VAL A 1 83 ? 7.762 -9.660 -0.739 1.00 94.19 83 VAL A O 1
ATOM 600 N N . GLN A 1 84 ? 6.722 -7.682 -0.661 1.00 94.69 84 GLN A N 1
ATOM 601 C CA . GLN A 1 84 ? 7.257 -7.208 -1.936 1.00 94.69 84 GLN A CA 1
ATOM 602 C C . GLN A 1 84 ? 8.793 -7.061 -1.913 1.00 94.69 84 GLN A C 1
ATOM 604 O O . GLN A 1 84 ? 9.464 -7.432 -2.875 1.00 94.69 84 GLN A O 1
ATOM 609 N N . ASP A 1 85 ? 9.332 -6.540 -0.809 1.00 93.62 85 ASP A N 1
ATOM 610 C CA . ASP A 1 85 ? 10.771 -6.435 -0.533 1.00 93.62 85 ASP A CA 1
ATOM 611 C C . ASP A 1 85 ? 11.437 -7.822 -0.467 1.00 93.62 85 ASP A C 1
ATOM 613 O O . ASP A 1 85 ? 12.462 -8.049 -1.098 1.00 93.62 85 ASP A O 1
ATOM 617 N N . ASP A 1 86 ? 10.817 -8.778 0.229 1.00 93.56 86 ASP A N 1
ATOM 618 C CA . ASP A 1 86 ? 11.358 -10.130 0.414 1.00 93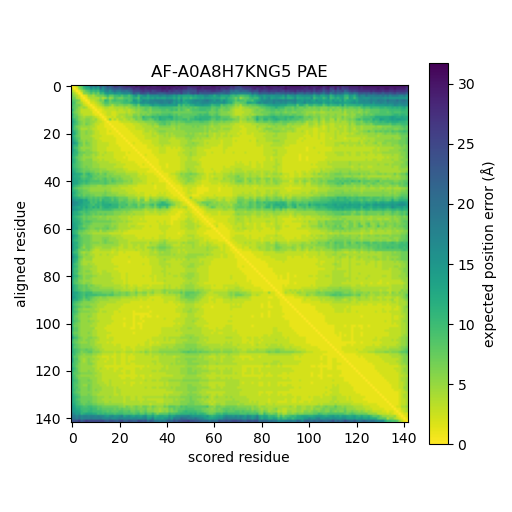.56 86 ASP A CA 1
ATOM 619 C C . ASP A 1 86 ? 11.350 -10.953 -0.900 1.00 93.56 86 ASP A C 1
ATOM 621 O O . ASP A 1 86 ? 12.275 -11.729 -1.140 1.00 93.56 86 ASP A O 1
ATOM 625 N N . GLU A 1 87 ? 10.333 -10.789 -1.757 1.00 93.94 87 GLU A N 1
ATOM 626 C CA . GLU A 1 87 ? 10.174 -11.574 -2.997 1.00 93.94 87 GLU A CA 1
ATOM 627 C C . GLU A 1 87 ? 10.917 -10.985 -4.207 1.00 93.94 87 GLU A C 1
ATOM 629 O O . GLU A 1 87 ? 11.477 -11.729 -5.011 1.00 93.94 87 GLU A O 1
ATOM 634 N N . ILE A 1 88 ? 10.897 -9.656 -4.375 1.00 92.25 88 ILE A N 1
ATOM 635 C CA . ILE A 1 88 ? 11.454 -8.983 -5.566 1.00 92.25 88 ILE A CA 1
ATOM 636 C C . ILE A 1 88 ? 12.552 -7.974 -5.205 1.00 92.25 88 ILE A C 1
ATOM 638 O O . ILE A 1 88 ? 13.419 -7.699 -6.034 1.00 92.25 88 ILE A O 1
ATOM 642 N N . GLY A 1 89 ? 12.549 -7.426 -3.987 1.00 91.12 89 GLY A N 1
ATOM 643 C CA . GLY A 1 89 ? 13.524 -6.418 -3.552 1.00 91.12 89 GLY A CA 1
ATOM 644 C C . GLY A 1 89 ? 13.316 -5.024 -4.153 1.00 91.12 89 GLY A C 1
ATOM 645 O O . GLY A 1 89 ? 14.156 -4.148 -3.966 1.00 91.12 89 GLY A O 1
ATOM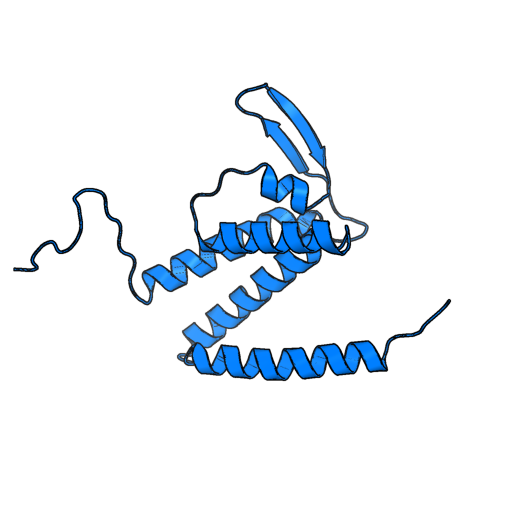 646 N N . ASP A 1 90 ? 12.217 -4.801 -4.881 1.00 91.88 90 ASP A N 1
ATOM 647 C CA . ASP A 1 90 ? 11.840 -3.503 -5.448 1.00 91.88 90 ASP A CA 1
ATOM 648 C C . ASP A 1 90 ? 10.309 -3.356 -5.531 1.00 91.88 90 ASP A C 1
ATOM 650 O O . ASP A 1 90 ? 9.546 -4.320 -5.408 1.00 91.88 90 ASP A O 1
ATOM 654 N N . GLY A 1 91 ? 9.834 -2.126 -5.730 1.00 92.75 91 GLY A N 1
ATOM 655 C CA . GLY A 1 91 ? 8.413 -1.796 -5.817 1.00 92.75 91 GLY A CA 1
ATOM 656 C C . GLY A 1 91 ? 7.735 -1.645 -4.454 1.00 92.75 91 GLY A C 1
ATOM 657 O O . GLY A 1 91 ? 6.509 -1.538 -4.395 1.00 92.75 91 GLY A O 1
ATOM 658 N N . THR A 1 92 ? 8.514 -1.578 -3.370 1.00 94.44 92 THR A N 1
ATOM 659 C CA . THR A 1 92 ? 8.040 -1.474 -1.977 1.00 94.44 92 THR A CA 1
ATOM 6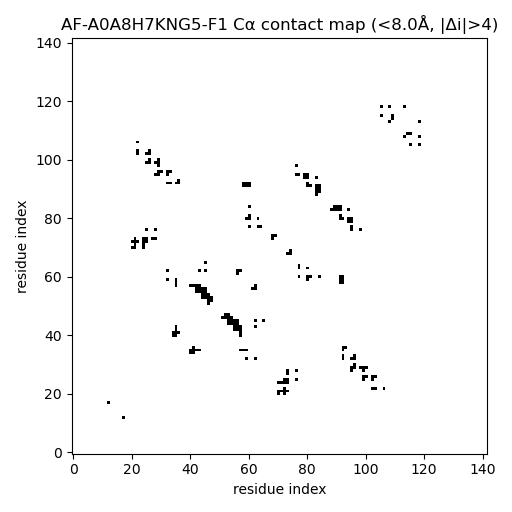60 C C . THR A 1 92 ? 7.151 -0.246 -1.752 1.00 94.44 92 THR A C 1
ATOM 662 O O . THR A 1 92 ? 6.105 -0.336 -1.107 1.00 94.44 92 THR A O 1
ATOM 665 N N . THR A 1 93 ? 7.509 0.894 -2.351 1.00 94.25 93 THR A N 1
ATOM 666 C CA . THR A 1 93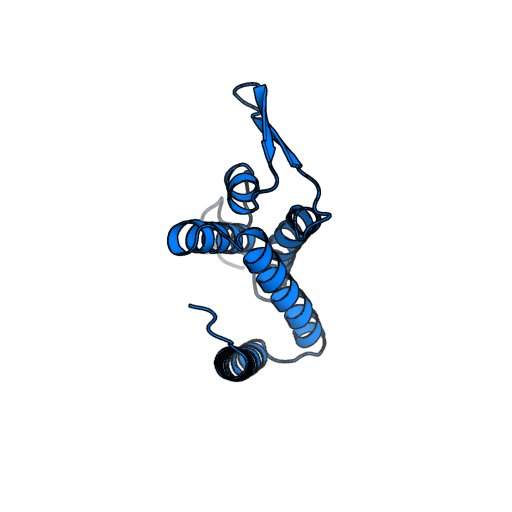 ? 6.688 2.116 -2.358 1.00 94.25 93 THR A CA 1
ATOM 667 C C . THR A 1 93 ? 5.485 1.980 -3.288 1.00 94.25 93 THR A C 1
ATOM 669 O O . THR A 1 93 ? 4.364 2.329 -2.912 1.00 94.25 93 THR A O 1
ATOM 672 N N . SER A 1 94 ? 5.701 1.469 -4.503 1.00 95.12 94 SER A N 1
ATOM 673 C CA . SER A 1 94 ? 4.670 1.364 -5.541 1.00 95.12 94 SER A CA 1
ATOM 674 C C . SER A 1 94 ? 3.483 0.525 -5.079 1.00 95.12 94 SER A C 1
ATOM 676 O O . SER A 1 94 ? 2.339 0.945 -5.251 1.00 95.12 94 SER A O 1
ATOM 678 N N . VAL A 1 95 ? 3.741 -0.622 -4.442 1.00 95.38 95 VAL A N 1
ATOM 679 C CA . VAL A 1 95 ? 2.684 -1.519 -3.959 1.00 95.38 95 VAL A CA 1
ATOM 680 C C . VAL A 1 95 ? 1.838 -0.860 -2.865 1.00 95.38 95 VAL A C 1
ATOM 682 O O . VAL A 1 95 ? 0.612 -0.959 -2.893 1.00 95.38 95 VAL A O 1
ATOM 685 N N . CYS A 1 96 ? 2.459 -0.114 -1.945 1.00 94.31 96 CYS A N 1
ATOM 686 C CA . CYS A 1 96 ? 1.740 0.592 -0.886 1.00 94.31 96 CYS A CA 1
ATOM 687 C C . CYS A 1 96 ? 0.896 1.743 -1.425 1.00 94.31 96 CYS A C 1
ATOM 689 O O . CYS A 1 96 ? -0.263 1.879 -1.034 1.00 94.31 96 CYS A O 1
ATOM 691 N N . VAL A 1 97 ? 1.457 2.554 -2.326 1.00 95.44 97 VAL A N 1
ATOM 692 C CA . VAL A 1 97 ? 0.728 3.668 -2.948 1.00 95.44 97 VAL A CA 1
ATOM 693 C C . VAL A 1 97 ? -0.447 3.135 -3.764 1.00 95.44 97 VAL A C 1
ATOM 695 O O . VAL A 1 97 ? -1.559 3.635 -3.618 1.00 95.44 97 VAL A O 1
ATOM 698 N N . LEU A 1 98 ? -0.244 2.081 -4.559 1.00 96.31 98 LEU A N 1
ATOM 699 C CA . LEU A 1 98 ? -1.316 1.465 -5.341 1.00 96.31 98 LEU A CA 1
ATOM 700 C C . LEU A 1 98 ? -2.436 0.920 -4.444 1.00 96.31 98 LEU A C 1
ATOM 702 O O . LEU A 1 98 ? -3.608 1.188 -4.700 1.00 96.31 98 LEU A O 1
ATOM 706 N N . ALA A 1 99 ? -2.094 0.194 -3.376 1.00 95.31 99 ALA A N 1
ATOM 707 C CA . ALA A 1 99 ? -3.079 -0.338 -2.435 1.00 95.31 99 ALA A CA 1
ATOM 708 C C . ALA A 1 99 ? -3.874 0.777 -1.732 1.00 95.31 99 ALA A C 1
ATOM 710 O O . ALA A 1 99 ? -5.097 0.680 -1.608 1.00 95.31 99 ALA A O 1
ATOM 711 N N . ALA A 1 100 ? -3.198 1.848 -1.308 1.00 95.31 100 ALA A N 1
ATOM 712 C CA . ALA A 1 100 ? -3.844 3.000 -0.691 1.00 95.31 100 ALA A CA 1
ATOM 713 C C . ALA A 1 100 ? -4.801 3.704 -1.667 1.00 95.31 100 ALA A C 1
ATOM 715 O O . ALA A 1 100 ? -5.948 3.968 -1.314 1.00 95.31 100 ALA A O 1
ATOM 716 N N . GLU A 1 101 ? -4.389 3.949 -2.912 1.00 96.44 101 GLU A N 1
ATOM 717 C CA . GLU A 1 101 ? -5.252 4.607 -3.900 1.00 96.44 101 GLU A CA 1
ATOM 718 C C . GLU A 1 101 ? -6.446 3.729 -4.321 1.00 96.44 101 GLU A C 1
ATOM 720 O O . GLU A 1 101 ? -7.557 4.240 -4.465 1.00 96.44 101 GLU A O 1
ATOM 725 N N . LEU A 1 102 ? -6.290 2.400 -4.399 1.00 96.88 102 LEU A N 1
ATOM 726 C CA . LEU A 1 102 ? -7.424 1.484 -4.604 1.00 96.88 102 LEU A CA 1
ATOM 727 C C . LEU A 1 102 ? -8.462 1.581 -3.478 1.00 96.88 102 LEU A C 1
ATOM 729 O O . LEU A 1 102 ? -9.668 1.523 -3.741 1.00 96.88 102 LEU A O 1
ATOM 733 N N . LEU A 1 103 ? -8.007 1.736 -2.233 1.00 95.56 103 LEU A N 1
ATOM 734 C CA . LEU A 1 103 ? -8.879 1.954 -1.081 1.00 95.56 103 LEU A CA 1
ATOM 735 C C . LEU A 1 103 ? -9.529 3.344 -1.121 1.00 95.56 103 LEU A C 1
ATOM 737 O O . LEU A 1 103 ? -10.718 3.452 -0.828 1.00 95.56 103 LEU A O 1
ATOM 741 N N . ARG A 1 104 ? -8.803 4.380 -1.560 1.00 95.56 104 ARG A N 1
ATOM 742 C CA . ARG A 1 104 ? -9.344 5.737 -1.751 1.00 95.56 104 ARG A CA 1
ATOM 743 C C . ARG A 1 104 ? -10.492 5.750 -2.758 1.00 95.56 104 ARG A C 1
ATOM 745 O O . ARG A 1 104 ? -11.529 6.365 -2.516 1.00 95.56 104 ARG A O 1
ATOM 752 N N . GLU A 1 105 ? -10.330 5.063 -3.886 1.00 96.69 105 GLU A N 1
ATOM 753 C CA . GLU A 1 105 ? -11.394 4.951 -4.888 1.00 96.69 105 GLU A CA 1
ATOM 754 C C . GLU A 1 105 ? -12.555 4.080 -4.388 1.00 96.69 105 GLU A C 1
ATOM 756 O O . GLU A 1 105 ? -13.722 4.415 -4.610 1.00 96.69 105 GLU A O 1
ATOM 761 N N . ALA A 1 106 ? -12.270 3.016 -3.630 1.00 96.00 106 ALA A N 1
ATOM 762 C CA . ALA A 1 106 ? -13.311 2.191 -3.021 1.00 96.00 106 ALA A CA 1
ATOM 763 C C . ALA A 1 106 ? -14.163 2.980 -2.011 1.00 96.00 106 ALA A C 1
ATOM 765 O O . ALA A 1 106 ? -15.384 2.814 -1.986 1.00 96.00 106 ALA A O 1
ATOM 766 N N . GLU A 1 107 ? -13.561 3.871 -1.218 1.00 94.69 107 GLU A N 1
ATOM 767 C CA . GLU A 1 107 ? -14.282 4.750 -0.289 1.00 94.69 107 GLU A CA 1
ATOM 768 C C . GLU A 1 107 ? -15.323 5.614 -1.021 1.00 94.69 107 GLU A C 1
ATOM 770 O O . GLU A 1 107 ? -16.479 5.693 -0.593 1.00 94.69 107 GLU A O 1
ATOM 775 N N . LYS A 1 108 ? -14.965 6.183 -2.181 1.00 95.50 108 LYS A N 1
ATOM 776 C CA . LYS A 1 108 ? -15.891 6.974 -3.012 1.00 95.50 108 LYS A CA 1
ATOM 777 C C . LYS A 1 108 ? -17.071 6.141 -3.515 1.00 95.50 108 LYS A C 1
ATOM 779 O O . LYS A 1 108 ? -18.203 6.623 -3.519 1.00 95.50 108 LYS A O 1
ATOM 784 N N . LEU A 1 109 ? -16.830 4.895 -3.922 1.00 96.25 109 LEU A N 1
ATOM 785 C CA . LEU A 1 109 ? -17.885 3.978 -4.373 1.00 96.25 109 LEU A CA 1
ATOM 786 C C . LEU A 1 109 ? -18.820 3.581 -3.219 1.00 96.25 109 LEU A C 1
ATOM 788 O O . LEU A 1 109 ? -20.039 3.529 -3.387 1.00 96.25 109 LEU A O 1
ATOM 792 N N . ILE A 1 110 ? -18.273 3.370 -2.021 1.00 94.06 110 ILE A N 1
ATOM 793 C CA . ILE A 1 110 ? -19.070 3.105 -0.814 1.00 94.06 110 ILE A CA 1
ATOM 794 C C . ILE A 1 110 ? -19.922 4.325 -0.447 1.00 94.06 110 ILE A C 1
ATOM 796 O O . ILE A 1 110 ? -21.091 4.165 -0.082 1.00 94.06 110 ILE A O 1
ATOM 800 N N . ALA A 1 111 ? -19.389 5.544 -0.585 1.00 92.69 111 ALA A N 1
ATOM 801 C CA . ALA A 1 111 ? -20.151 6.776 -0.374 1.00 92.69 111 ALA A CA 1
ATOM 802 C C . ALA A 1 111 ? -21.353 6.880 -1.334 1.00 92.69 111 ALA A C 1
ATOM 804 O O . ALA A 1 111 ? -22.425 7.340 -0.936 1.00 92.69 111 ALA A O 1
ATOM 805 N N . GLN A 1 112 ? -21.221 6.343 -2.552 1.00 95.69 112 GLN A N 1
ATOM 806 C CA . GLN A 1 112 ? -22.306 6.188 -3.533 1.00 95.69 112 GLN A CA 1
ATOM 807 C C . GLN A 1 112 ? -23.255 5.010 -3.235 1.00 95.69 112 GLN A C 1
ATOM 809 O O . GLN A 1 112 ? -24.079 4.650 -4.073 1.00 95.69 112 GLN A O 1
ATOM 814 N N . LYS A 1 113 ? -23.177 4.417 -2.037 1.00 94.06 113 LYS A N 1
ATOM 815 C CA . LYS A 1 113 ? -24.011 3.295 -1.573 1.00 94.06 113 LYS A CA 1
ATOM 816 C C . LYS A 1 113 ? -23.811 1.991 -2.352 1.00 94.06 113 LYS A C 1
ATOM 818 O O . LYS A 1 113 ? -24.678 1.118 -2.315 1.00 94.06 113 LYS A O 1
ATOM 823 N N . ILE A 1 114 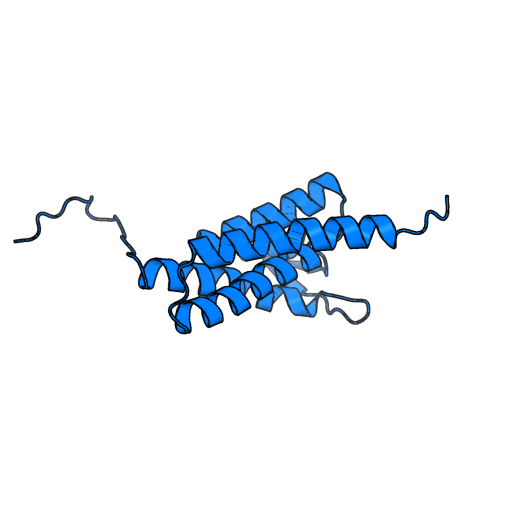? -22.656 1.809 -2.992 1.00 96.00 114 ILE A N 1
ATOM 824 C CA . ILE A 1 114 ? -22.282 0.526 -3.595 1.00 96.00 114 ILE A CA 1
ATOM 825 C C . ILE A 1 114 ? -21.806 -0.424 -2.492 1.00 96.00 114 ILE A C 1
ATOM 827 O O . ILE A 1 114 ? -20.994 -0.065 -1.637 1.00 96.00 114 ILE A O 1
ATOM 831 N N . HIS A 1 115 ? -22.318 -1.656 -2.501 1.00 95.31 115 HIS A N 1
ATOM 832 C CA . HIS A 1 115 ? -21.949 -2.654 -1.504 1.00 95.31 115 HIS A CA 1
ATOM 833 C C . HIS A 1 115 ? -20.466 -3.063 -1.657 1.00 95.31 115 HIS A C 1
ATOM 835 O O . HIS A 1 115 ? -20.055 -3.398 -2.771 1.00 95.31 115 HIS A O 1
ATOM 841 N N . PRO A 1 116 ? -19.660 -3.124 -0.572 1.00 94.25 116 PRO A N 1
ATOM 842 C CA . PRO A 1 116 ? -18.227 -3.436 -0.654 1.00 94.25 116 PRO A CA 1
ATOM 843 C C . PRO A 1 116 ? -17.909 -4.738 -1.396 1.00 94.25 116 PRO A C 1
ATOM 845 O O . PRO A 1 116 ? -16.958 -4.795 -2.166 1.00 94.25 116 PRO A O 1
ATOM 848 N N . GLN A 1 117 ? -18.746 -5.767 -1.232 1.00 96.25 117 GLN A N 1
ATOM 849 C CA . GLN A 1 117 ? -18.570 -7.043 -1.933 1.00 96.25 117 GLN A CA 1
ATOM 850 C C . GLN A 1 117 ? -18.632 -6.902 -3.464 1.00 96.25 117 GLN A C 1
ATOM 852 O O . GLN A 1 117 ? -17.902 -7.588 -4.173 1.00 96.25 117 GLN A O 1
ATOM 857 N N . THR A 1 118 ? -19.469 -5.996 -3.975 1.00 97.56 118 THR A N 1
ATOM 858 C CA . THR A 1 118 ? -19.563 -5.704 -5.411 1.00 97.56 118 THR A CA 1
ATOM 859 C C . THR A 1 118 ? -18.294 -5.017 -5.912 1.00 97.56 118 THR A C 1
ATOM 861 O O . THR A 1 118 ? -17.823 -5.324 -7.003 1.00 97.56 118 THR A O 1
ATOM 864 N N . ILE A 1 119 ? -17.705 -4.130 -5.102 1.00 97.31 119 ILE A N 1
ATOM 865 C CA . ILE A 1 119 ? -16.437 -3.456 -5.420 1.00 97.31 119 ILE A CA 1
ATOM 866 C C . ILE A 1 119 ? -15.301 -4.482 -5.488 1.00 97.31 119 ILE A C 1
ATOM 868 O O . ILE A 1 119 ? -14.539 -4.485 -6.450 1.00 97.31 119 ILE A O 1
ATOM 872 N N . VAL A 1 120 ? -15.224 -5.391 -4.510 1.00 97.38 120 VAL A N 1
ATOM 873 C CA . VAL A 1 120 ? -14.230 -6.479 -4.487 1.00 97.38 120 VAL A CA 1
ATOM 874 C C . VAL A 1 120 ? -14.343 -7.361 -5.730 1.00 97.38 120 VAL A C 1
ATOM 876 O O . VAL A 1 120 ? -13.323 -7.691 -6.332 1.00 97.38 120 VAL A O 1
ATOM 879 N N . GLU A 1 121 ? -15.560 -7.716 -6.146 1.00 97.88 121 GLU A N 1
ATOM 880 C CA . GLU A 1 121 ? -15.763 -8.496 -7.370 1.00 97.88 121 GLU A CA 1
ATOM 881 C C . GLU A 1 121 ? -15.305 -7.731 -8.620 1.00 97.88 121 GLU A C 1
ATOM 883 O O . GLU A 1 121 ? -14.575 -8.276 -9.448 1.00 97.88 121 GLU A O 1
ATOM 888 N N . GLY A 1 122 ? -15.635 -6.440 -8.717 1.00 98.06 122 GLY A N 1
ATOM 889 C CA . GLY A 1 122 ? -15.150 -5.578 -9.796 1.00 98.06 122 GLY A CA 1
ATOM 890 C C . GLY A 1 122 ? -13.621 -5.484 -9.843 1.00 98.06 122 GLY A C 1
ATOM 891 O O . GLY A 1 122 ? -13.026 -5.634 -10.910 1.00 98.06 122 GLY A O 1
ATOM 892 N N . TYR A 1 123 ? -12.966 -5.308 -8.692 1.00 98.25 123 TYR A N 1
ATOM 893 C CA . TYR A 1 123 ? -11.503 -5.279 -8.591 1.00 98.25 123 TYR A CA 1
ATOM 894 C C . TYR A 1 123 ? -10.858 -6.618 -8.951 1.00 98.25 123 TYR A C 1
ATOM 896 O O . TYR A 1 123 ? -9.804 -6.623 -9.583 1.00 98.25 123 TYR A O 1
ATOM 904 N N . ARG A 1 124 ? -11.491 -7.751 -8.628 1.00 97.94 124 ARG A N 1
ATOM 905 C CA . ARG A 1 124 ? -11.004 -9.077 -9.037 1.00 97.94 124 ARG A CA 1
ATOM 906 C C . ARG A 1 124 ? -11.004 -9.224 -10.559 1.00 97.94 124 ARG A C 1
ATOM 908 O O . ARG A 1 124 ? -10.000 -9.644 -11.129 1.00 97.94 124 ARG A O 1
ATOM 915 N N . ILE A 1 125 ? -12.093 -8.827 -11.217 1.00 98.19 125 ILE A N 1
ATOM 916 C CA . ILE A 1 125 ? -12.197 -8.850 -12.684 1.00 98.19 125 ILE A CA 1
ATOM 917 C C . ILE A 1 125 ? -11.159 -7.907 -13.309 1.00 98.19 125 ILE A C 1
ATOM 919 O O . ILE A 1 125 ? -10.446 -8.296 -14.237 1.00 98.19 125 ILE A O 1
ATOM 923 N N . ALA A 1 126 ? -11.031 -6.688 -12.777 1.00 98.06 126 ALA A N 1
ATOM 924 C CA . ALA A 1 126 ? -10.067 -5.702 -13.257 1.00 98.06 126 ALA A CA 1
ATOM 925 C C . ALA A 1 126 ? -8.614 -6.176 -13.093 1.00 98.06 126 ALA A C 1
ATOM 927 O O . ALA A 1 126 ? -7.812 -6.005 -14.007 1.00 98.06 126 ALA A O 1
ATOM 928 N N . SER A 1 127 ? -8.283 -6.817 -11.969 1.00 97.88 127 SER A N 1
ATOM 929 C CA . SER A 1 127 ? -6.948 -7.362 -11.698 1.00 97.88 127 SER A CA 1
ATOM 930 C C . SER A 1 127 ? -6.556 -8.441 -12.710 1.00 97.88 127 SER A C 1
ATOM 932 O O . SER A 1 127 ? -5.460 -8.378 -13.264 1.00 97.88 127 SER A O 1
ATOM 934 N N . ILE A 1 128 ? -7.464 -9.372 -13.027 1.00 98.00 128 ILE A N 1
ATOM 935 C CA . ILE A 1 128 ? -7.220 -10.409 -14.043 1.00 98.00 128 ILE A CA 1
ATOM 936 C C . ILE A 1 128 ? -6.965 -9.772 -15.415 1.00 98.00 128 ILE A C 1
ATOM 938 O O . ILE A 1 128 ? -6.027 -10.152 -16.116 1.00 98.00 128 ILE A O 1
ATOM 942 N N . ALA A 1 129 ? -7.779 -8.787 -15.800 1.00 98.19 129 ALA A N 1
ATOM 943 C CA . ALA A 1 129 ? -7.610 -8.088 -17.070 1.00 98.19 129 ALA A CA 1
ATOM 944 C C . ALA A 1 129 ? -6.285 -7.307 -17.134 1.00 98.19 129 ALA A C 1
ATOM 946 O O . ALA A 1 129 ? -5.608 -7.346 -18.161 1.00 98.19 129 ALA A O 1
ATOM 947 N N . ALA A 1 130 ? -5.899 -6.641 -16.041 1.00 97.62 130 ALA A N 1
ATOM 948 C CA . ALA A 1 130 ? -4.652 -5.888 -15.945 1.00 97.62 130 ALA A CA 1
ATOM 949 C C . ALA A 1 130 ? -3.419 -6.797 -16.060 1.00 97.62 130 ALA A C 1
ATOM 951 O O . ALA A 1 130 ? -2.511 -6.484 -16.825 1.00 97.62 130 ALA A O 1
ATOM 952 N N . LEU A 1 131 ? -3.413 -7.943 -15.370 1.00 96.88 131 LEU A N 1
ATOM 953 C CA . LEU A 1 131 ? -2.329 -8.927 -15.463 1.00 96.88 131 LEU A CA 1
ATOM 954 C C . LEU A 1 131 ? -2.218 -9.513 -16.873 1.00 96.88 131 LEU A C 1
ATOM 956 O O . LEU A 1 131 ? -1.130 -9.558 -17.437 1.00 96.88 131 LEU A O 1
ATOM 960 N N . LYS A 1 132 ? -3.349 -9.864 -17.494 1.00 97.56 132 LYS A N 1
ATOM 961 C CA . LYS A 1 132 ? -3.364 -10.354 -18.878 1.00 97.56 132 LYS A CA 1
ATOM 962 C C . LYS A 1 132 ? -2.821 -9.317 -19.868 1.00 97.56 132 LYS A C 1
ATOM 964 O O . LYS A 1 132 ? -2.124 -9.668 -20.817 1.00 97.56 132 LYS A O 1
ATOM 969 N N . ALA A 1 133 ? -3.163 -8.043 -19.677 1.00 97.75 133 ALA A N 1
ATOM 970 C CA . ALA A 1 133 ? -2.645 -6.962 -20.510 1.00 97.75 133 ALA A CA 1
ATOM 971 C C . ALA A 1 133 ? -1.140 -6.744 -20.292 1.00 97.75 133 ALA A C 1
ATOM 973 O O . ALA A 1 133 ? -0.424 -6.516 -21.264 1.00 97.75 133 ALA A O 1
ATOM 974 N N . LEU A 1 134 ? -0.664 -6.854 -19.047 1.00 96.12 134 LEU A N 1
ATOM 975 C CA . LEU A 1 134 ? 0.756 -6.774 -18.707 1.00 96.12 134 LEU A CA 1
ATOM 976 C C . LEU A 1 134 ? 1.557 -7.874 -19.414 1.00 96.12 134 LEU A C 1
ATOM 978 O O . LEU A 1 134 ? 2.547 -7.565 -20.067 1.00 96.12 134 LEU A O 1
ATOM 982 N N . GLU A 1 135 ? 1.098 -9.126 -19.350 1.00 95.50 135 GLU A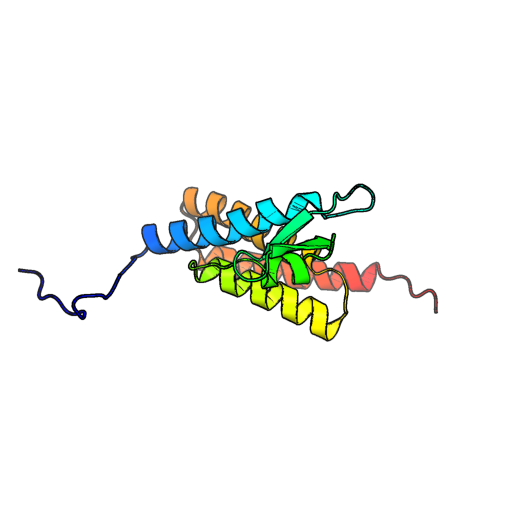 N 1
ATOM 983 C CA . GLU A 1 135 ? 1.731 -10.254 -20.049 1.00 95.50 135 GLU A CA 1
ATOM 984 C C . GLU A 1 135 ? 1.754 -10.048 -21.569 1.00 95.50 135 GLU A C 1
ATOM 986 O O . GLU A 1 135 ? 2.767 -10.295 -22.214 1.00 95.50 135 GLU A O 1
ATOM 991 N N . GLY A 1 136 ? 0.656 -9.556 -22.151 1.00 96.12 136 GLY A N 1
ATOM 992 C CA . GLY A 1 136 ? 0.572 -9.305 -23.591 1.00 96.12 136 GLY A CA 1
ATOM 993 C C . GLY A 1 136 ? 1.427 -8.130 -24.081 1.00 96.12 136 GLY A C 1
ATOM 994 O O . GLY A 1 136 ? 1.779 -8.090 -25.258 1.00 96.12 136 GLY A O 1
ATOM 995 N N . ALA A 1 137 ? 1.740 -7.173 -23.204 1.00 96.12 137 ALA A N 1
ATOM 996 C CA . ALA A 1 137 ? 2.584 -6.018 -23.506 1.00 96.12 137 ALA A CA 1
ATOM 997 C C . ALA A 1 137 ? 4.055 -6.222 -23.109 1.00 96.12 137 ALA A C 1
ATOM 999 O O . ALA A 1 137 ? 4.893 -5.383 -23.445 1.00 96.12 137 ALA A O 1
ATOM 1000 N N . ALA A 1 138 ? 4.370 -7.298 -22.384 1.00 95.44 138 ALA A N 1
ATOM 1001 C CA . ALA A 1 138 ? 5.722 -7.595 -21.945 1.00 95.44 138 ALA A CA 1
ATOM 1002 C C . ALA A 1 138 ? 6.629 -7.853 -23.154 1.00 95.44 138 ALA A C 1
ATOM 1004 O O . ALA A 1 138 ? 6.318 -8.657 -24.033 1.00 95.44 138 ALA A O 1
ATOM 1005 N N . VAL A 1 139 ? 7.768 -7.163 -23.183 1.00 94.50 139 VAL A N 1
ATOM 1006 C CA . VAL A 1 139 ? 8.827 -7.395 -24.164 1.00 94.50 139 VAL A CA 1
ATOM 1007 C C . VAL A 1 139 ? 10.011 -7.973 -23.415 1.00 94.50 139 VAL A C 1
ATOM 1009 O O . VAL A 1 139 ? 10.598 -7.307 -22.565 1.00 94.50 139 VAL A O 1
ATOM 1012 N N . ASP A 1 140 ? 10.330 -9.225 -23.720 1.00 87.88 140 ASP A N 1
ATOM 1013 C CA . ASP A 1 140 ? 11.536 -9.864 -23.218 1.00 87.88 140 ASP A CA 1
ATOM 1014 C C . ASP A 1 140 ? 12.743 -9.350 -24.013 1.00 87.88 140 ASP A C 1
ATOM 1016 O O . ASP A 1 140 ? 12.764 -9.394 -25.248 1.00 87.88 140 ASP A O 1
ATOM 1020 N N . HIS A 1 141 ? 13.726 -8.814 -23.297 1.00 79.75 141 HIS A N 1
ATOM 1021 C CA . HIS A 1 141 ? 14.971 -8.310 -23.867 1.00 79.75 141 HIS A CA 1
ATOM 1022 C C . HIS A 1 141 ? 16.169 -9.238 -23.601 1.00 79.75 141 HIS A C 1
ATOM 1024 O O . HIS A 1 141 ? 17.267 -8.912 -24.062 1.00 79.75 141 HIS A O 1
ATOM 1030 N N . GLY A 1 142 ? 15.947 -10.399 -22.966 1.00 57.56 142 GLY A N 1
ATOM 1031 C CA . GLY A 1 142 ? 16.983 -11.362 -22.583 1.00 57.56 142 GLY A CA 1
ATOM 1032 C C . GLY A 1 142 ? 17.480 -11.160 -21.161 1.00 57.56 142 GLY A C 1
ATOM 1033 O O . GLY A 1 142 ? 18.079 -10.094 -20.896 1.00 57.56 142 GLY A O 1
#

Secondary structure (DSSP, 8-state):
-----S-TT-----HHHHHHHHHHHHHHHHHHHGGG-STT--PEEEE-TTT--EEEE--HHHHHHHS----HHHHHHHHHHHHHHHHTSS-HHHHHHHHHHHHHHHHHHHHTT--HHHHHHHHHHHHHHHHHHHHHH-----

Nearest PDB structures (foldseek):
  4v94-assembly1_B  TM=9.889E-01  e=1.608E-12  Saccharomyces cerevisiae S288C
  4v81-assembly2_b  TM=9.404E-01  e=4.655E-11  Saccharomyces cerevisiae
  6kre-assembly1_b  TM=9.346E-01  e=6.162E-11  Saccharomyces cerevisiae S288C
  6ks8-assembly1_B  TM=9.328E-01  e=8.602E-10  Saccharomyces cerevisiae S288C
  6ks6-assembly1_A  TM=8.673E-01  e=1.881E-08  Saccharomyces cerevisiae S288C

Sequence (142 aa):
MSMNVFGNEATEEKAENARLSSFVGALALGDLVKSTLGPKGMNKILQSGSTGEINVTNDGATILKAIQLDNAAAKILVNISKVQDDEIGDGTTSVCVLAAELLREAEKLIAQKIHPQTIVEGYRIASIAALKALEGAAVDHG

Radius of 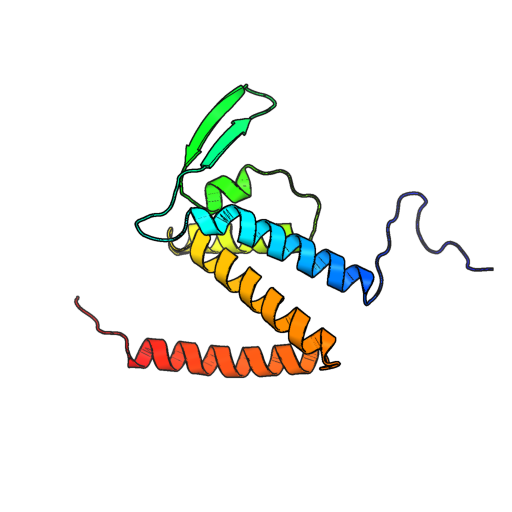gyration: 18.67 Å; Cα contacts (8 Å, |Δi|>4): 125; chains: 1; bounding box: 50×24×55 Å

Foldseek 3Di:
DPDPPDDPPDDDDDDPRLLVLLLVLLLVLLVVLVQLDDPNRAWDWAADPPPRDIDTDSQSLVVLVRDDDDRPNNVVLNVVLVVCCVPPVDCSSVSSNVVSVLSVVLVVVVVVVDDSVVSVVVVVVVVVVVVVVCVVPDDDPD

pLDDT: mean 91.69, std 7.65, range [43.12, 98.25]